Protein AF-A0A919LYV8-F1 (afdb_monomer_lite)

Radius of gyration: 10.83 Å; chains: 1; bounding box: 22×28×24 Å

Structure (mmCIF, N/CA/C/O backbone):
data_AF-A0A919LYV8-F1
#
_entry.id   AF-A0A919LYV8-F1
#
loop_
_atom_site.group_PDB
_atom_site.id
_atom_site.type_symbol
_atom_site.label_atom_id
_atom_site.label_alt_id
_atom_site.label_comp_id
_atom_site.label_asym_id
_atom_site.label_entity_id
_atom_site.label_seq_id
_atom_site.pdbx_PDB_ins_code
_atom_site.Cartn_x
_atom_site.Cartn_y
_atom_site.Cartn_z
_atom_site.occupancy
_atom_site.B_iso_or_equiv
_atom_site.auth_seq_id
_atom_site.auth_comp_id
_atom_site.auth_asym_id
_atom_site.auth_atom_id
_atom_site.pdbx_PDB_model_num
ATOM 1 N N . MET A 1 1 ? 0.970 9.603 -8.813 1.00 81.19 1 MET A N 1
ATOM 2 C CA . MET A 1 1 ? 1.191 9.226 -7.397 1.00 81.19 1 MET A CA 1
ATOM 3 C C . MET A 1 1 ? -0.068 8.507 -6.936 1.00 81.19 1 MET A C 1
ATOM 5 O O . MET A 1 1 ? -1.138 8.897 -7.383 1.00 81.19 1 MET A O 1
ATOM 9 N N . LEU A 1 2 ? 0.031 7.434 -6.158 1.00 88.69 2 LEU A N 1
ATOM 10 C CA . LEU A 1 2 ? -1.133 6.700 -5.645 1.00 88.69 2 LEU A CA 1
ATOM 11 C C . LEU A 1 2 ? -1.355 7.034 -4.176 1.00 88.69 2 LEU A C 1
ATOM 13 O O . LEU A 1 2 ? -0.396 7.319 -3.457 1.00 88.69 2 LEU A O 1
ATOM 17 N N . SER A 1 3 ? -2.608 6.978 -3.739 1.00 89.62 3 SER A N 1
ATOM 18 C CA . SER A 1 3 ? -2.975 7.048 -2.330 1.00 89.62 3 SER A CA 1
ATOM 19 C C . SER A 1 3 ? -3.916 5.919 -1.951 1.00 89.62 3 SER A C 1
ATOM 21 O O . SER A 1 3 ? -4.786 5.551 -2.736 1.00 89.62 3 SER A O 1
ATOM 23 N N . PHE A 1 4 ? -3.754 5.404 -0.740 1.00 89.94 4 PHE A N 1
ATOM 24 C CA . PHE A 1 4 ? -4.675 4.452 -0.131 1.00 89.94 4 PHE A CA 1
ATOM 25 C C . PHE A 1 4 ? -4.606 4.578 1.389 1.00 89.94 4 PHE A C 1
ATOM 27 O O . PHE A 1 4 ? -3.641 5.117 1.937 1.00 89.94 4 PHE A O 1
ATOM 34 N N . SER A 1 5 ? -5.630 4.071 2.061 1.00 89.00 5 SER A N 1
ATOM 35 C CA . SER A 1 5 ? -5.687 3.991 3.515 1.00 89.00 5 SER A CA 1
ATOM 36 C C . SER A 1 5 ? -5.550 2.546 3.978 1.00 89.00 5 SER A C 1
ATOM 38 O O . SER A 1 5 ? -6.135 1.637 3.390 1.00 89.00 5 SER A O 1
ATOM 40 N N . VAL A 1 6 ? -4.778 2.347 5.041 1.00 87.19 6 VAL A N 1
ATOM 41 C CA . VAL A 1 6 ? -4.556 1.055 5.693 1.00 87.19 6 VAL A CA 1
ATOM 42 C C . VAL A 1 6 ? -4.384 1.293 7.191 1.00 87.19 6 VAL A C 1
ATOM 44 O O . VAL A 1 6 ? -3.674 2.218 7.578 1.00 87.19 6 VAL A O 1
ATOM 47 N N . GLU A 1 7 ? -5.072 0.522 8.038 1.00 84.06 7 GLU A N 1
ATOM 48 C CA . GLU A 1 7 ? -4.993 0.653 9.508 1.00 84.06 7 GLU A CA 1
ATOM 49 C C . GLU A 1 7 ? -5.170 2.106 10.020 1.00 84.06 7 GLU A C 1
ATOM 51 O O . GLU A 1 7 ? -4.480 2.564 10.928 1.00 84.06 7 GLU A O 1
ATOM 56 N N . GLY A 1 8 ? -6.068 2.879 9.396 1.00 83.38 8 GLY A N 1
ATOM 57 C CA . GLY A 1 8 ? -6.322 4.283 9.757 1.00 83.38 8 GLY A CA 1
ATOM 58 C C . GLY A 1 8 ? -5.252 5.288 9.305 1.00 83.38 8 GLY A C 1
ATOM 59 O O . GLY A 1 8 ? -5.401 6.484 9.550 1.00 83.38 8 GLY A O 1
ATOM 60 N N . GLN A 1 9 ? -4.202 4.844 8.611 1.00 84.62 9 GLN A N 1
ATOM 61 C CA . GLN A 1 9 ? -3.169 5.696 8.031 1.00 84.62 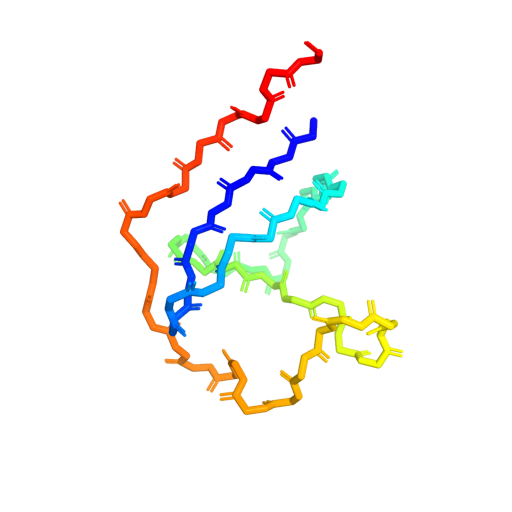9 GLN A CA 1
ATOM 62 C C . GLN A 1 9 ? -3.363 5.844 6.519 1.00 84.62 9 GLN A C 1
ATOM 64 O O . GLN A 1 9 ? -3.473 4.858 5.794 1.00 84.62 9 GLN A O 1
ATOM 69 N N . THR A 1 10 ? -3.349 7.083 6.026 1.00 88.38 10 THR A N 1
ATOM 70 C CA . THR A 1 10 ? -3.329 7.364 4.585 1.00 88.38 10 THR A CA 1
ATOM 71 C C . THR A 1 10 ? -1.889 7.455 4.094 1.00 88.38 10 THR A C 1
ATOM 73 O O . THR A 1 10 ? -1.129 8.324 4.523 1.00 88.38 10 THR A O 1
ATOM 76 N N . LEU A 1 11 ? -1.529 6.586 3.156 1.00 86.56 11 LEU A N 1
ATOM 77 C CA . LEU A 1 11 ? -0.224 6.557 2.509 1.00 86.56 11 LEU A CA 1
ATOM 78 C C . LEU A 1 11 ? -0.312 7.172 1.116 1.00 86.56 11 LEU A C 1
ATOM 80 O O . LEU A 1 11 ? -1.305 7.002 0.409 1.00 86.56 11 LEU A O 1
ATOM 84 N N . ARG A 1 12 ? 0.744 7.886 0.712 1.00 89.06 12 ARG A N 1
ATOM 85 C CA . ARG A 1 12 ? 0.898 8.404 -0.650 1.00 89.06 12 ARG A CA 1
ATOM 86 C C . ARG A 1 12 ? 2.260 8.009 -1.192 1.00 89.06 12 ARG A C 1
ATOM 88 O O . ARG A 1 12 ? 3.279 8.405 -0.635 1.00 89.06 12 ARG A O 1
ATOM 95 N N . LEU A 1 13 ? 2.273 7.233 -2.267 1.00 87.00 13 LEU A N 1
ATOM 96 C CA . LEU A 1 13 ? 3.478 6.586 -2.778 1.00 87.00 13 LEU A CA 1
ATOM 97 C C . LEU A 1 13 ? 3.604 6.755 -4.299 1.00 87.00 13 LEU A C 1
ATOM 99 O O . LEU A 1 13 ? 2.595 6.913 -5.001 1.00 87.00 13 LEU A O 1
ATOM 103 N N . PRO A 1 14 ? 4.834 6.739 -4.841 1.00 85.44 14 PRO A N 1
ATOM 104 C CA . PRO A 1 14 ? 5.034 6.603 -6.277 1.00 85.44 14 PRO A CA 1
ATOM 105 C C . PRO A 1 14 ? 4.471 5.262 -6.775 1.00 85.44 14 PRO A C 1
ATOM 107 O O . PRO A 1 14 ? 4.464 4.270 -6.049 1.00 85.44 14 PRO A O 1
ATOM 110 N N . LEU A 1 15 ? 3.990 5.244 -8.020 1.00 85.06 15 LEU A N 1
ATOM 111 C CA . LEU A 1 15 ? 3.478 4.039 -8.674 1.00 85.06 15 LEU A CA 1
ATOM 112 C C . LEU A 1 15 ? 4.579 3.411 -9.525 1.00 85.06 15 LEU A C 1
ATOM 114 O O . LEU A 1 15 ? 5.187 4.094 -10.346 1.00 85.06 15 LEU A O 1
ATOM 118 N N . VAL A 1 16 ? 4.775 2.107 -9.361 1.00 87.69 16 VAL A N 1
ATOM 119 C CA . VAL A 1 16 ? 5.607 1.277 -10.233 1.00 87.69 16 VAL A CA 1
ATOM 120 C C . VAL A 1 16 ? 4.765 0.085 -10.670 1.00 87.69 16 VAL A C 1
ATOM 122 O O . VAL A 1 16 ? 4.203 -0.612 -9.827 1.00 87.69 16 VAL A O 1
ATOM 125 N N . ILE A 1 17 ? 4.660 -0.137 -11.980 1.00 85.56 17 ILE A N 1
ATOM 126 C CA . ILE A 1 17 ? 4.013 -1.332 -12.527 1.00 85.56 17 ILE A CA 1
ATOM 127 C C . ILE A 1 17 ? 5.047 -2.457 -12.545 1.00 85.56 17 ILE A C 1
ATOM 129 O O . ILE A 1 17 ? 6.156 -2.270 -13.041 1.00 85.56 17 ILE A O 1
ATOM 133 N N . SER A 1 18 ? 4.689 -3.606 -11.979 1.00 87.94 18 SER A N 1
ATOM 134 C CA . SER A 1 18 ? 5.566 -4.770 -11.867 1.00 87.94 18 SER A CA 1
ATOM 135 C C . SER A 1 18 ? 4.824 -6.021 -12.312 1.00 87.94 18 SER A C 1
ATOM 137 O O . SER A 1 18 ? 3.733 -6.296 -11.818 1.00 87.94 18 SER A O 1
ATOM 139 N N . GLU A 1 19 ? 5.437 -6.802 -13.201 1.00 91.31 19 GLU A N 1
ATOM 140 C CA . GLU A 1 19 ? 4.904 -8.100 -13.640 1.00 91.31 19 GLU A CA 1
ATOM 141 C C . GLU A 1 19 ? 4.996 -9.181 -12.549 1.00 91.31 19 GLU A C 1
ATOM 143 O O . GLU A 1 19 ? 4.355 -10.221 -12.647 1.00 91.31 19 GLU A O 1
ATOM 148 N N . GLY A 1 20 ? 5.760 -8.935 -11.478 1.00 90.44 20 GLY A N 1
ATOM 149 C CA . GLY A 1 20 ? 5.876 -9.850 -10.340 1.00 90.44 20 GLY A CA 1
ATOM 150 C C . GLY A 1 20 ? 4.685 -9.823 -9.375 1.00 90.44 20 GLY A C 1
ATOM 151 O O . GLY A 1 20 ? 4.715 -10.528 -8.368 1.00 90.44 20 GLY A O 1
ATOM 152 N N . LEU A 1 21 ? 3.665 -8.998 -9.635 1.00 89.06 21 LEU A N 1
ATOM 153 C CA . LEU A 1 21 ? 2.470 -8.876 -8.800 1.00 89.06 21 LEU A CA 1
ATOM 154 C C . LEU A 1 21 ? 1.265 -9.524 -9.481 1.00 89.06 21 LEU A C 1
ATOM 156 O O . LEU A 1 21 ? 0.973 -9.271 -10.648 1.00 89.06 21 LEU A O 1
ATOM 160 N N . THR A 1 22 ? 0.520 -10.323 -8.719 1.00 90.88 22 THR A N 1
ATOM 161 C CA . THR A 1 22 ? -0.769 -10.849 -9.180 1.00 90.88 22 THR A CA 1
ATOM 162 C C . THR A 1 22 ? -1.822 -9.742 -9.136 1.00 90.88 22 THR A C 1
ATOM 164 O O . THR A 1 22 ? -1.764 -8.843 -8.295 1.00 90.88 22 THR A O 1
ATOM 167 N N . ALA A 1 23 ? -2.820 -9.813 -10.019 1.00 86.19 23 ALA A N 1
ATOM 168 C CA . ALA A 1 23 ? -3.942 -8.880 -10.017 1.00 86.19 23 ALA A CA 1
ATOM 169 C C . ALA A 1 23 ? -4.584 -8.759 -8.620 1.00 86.19 23 ALA A C 1
ATOM 171 O O . ALA A 1 23 ? -4.853 -9.757 -7.952 1.00 86.19 23 ALA A O 1
ATOM 172 N N . GLY A 1 24 ? -4.820 -7.518 -8.186 1.00 86.38 24 GLY A N 1
ATOM 173 C CA . GLY A 1 24 ? -5.354 -7.203 -6.858 1.00 86.38 24 GLY A CA 1
ATOM 174 C C . GLY A 1 24 ? -4.307 -7.113 -5.743 1.00 86.38 24 GLY A C 1
ATOM 175 O O . GLY A 1 24 ? -4.654 -6.709 -4.635 1.00 86.38 24 GLY A O 1
ATOM 176 N N . GLN A 1 25 ? -3.037 -7.438 -6.008 1.00 89.12 25 GLN A N 1
ATOM 177 C CA . GLN A 1 25 ? -1.950 -7.215 -5.057 1.00 89.12 25 GLN A CA 1
ATOM 178 C C . 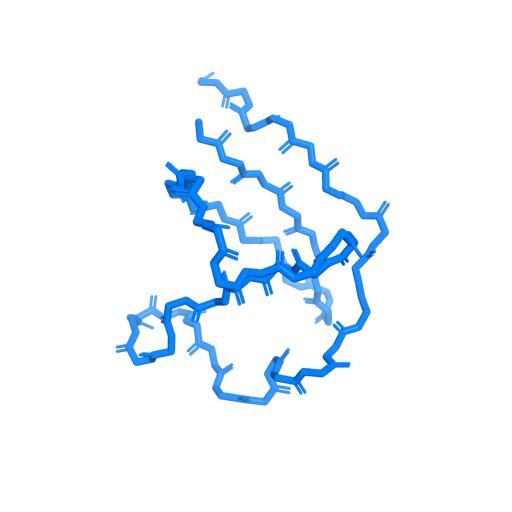GLN A 1 25 ? -1.345 -5.822 -5.221 1.00 89.12 25 GLN A C 1
ATOM 180 O O . GLN A 1 25 ? -1.198 -5.305 -6.327 1.00 89.12 25 GLN A O 1
ATOM 185 N N . VAL A 1 26 ? -0.931 -5.243 -4.097 1.00 88.56 26 VAL A N 1
ATOM 186 C CA . VAL A 1 26 ? -0.130 -4.021 -4.057 1.00 88.56 26 VAL A CA 1
ATOM 187 C C . VAL A 1 26 ? 1.160 -4.332 -3.313 1.00 88.56 26 VAL A C 1
ATOM 189 O O . VAL A 1 26 ? 1.132 -4.772 -2.165 1.00 88.56 26 VAL A O 1
ATOM 192 N N . GLY A 1 27 ? 2.295 -4.122 -3.978 1.00 88.19 27 GLY A N 1
ATOM 193 C CA . GLY A 1 27 ? 3.607 -4.216 -3.347 1.00 88.19 27 GLY A CA 1
ATOM 194 C C . GLY A 1 27 ? 3.909 -2.957 -2.536 1.00 88.19 27 GLY A C 1
ATOM 195 O O . GLY A 1 27 ? 3.764 -1.847 -3.047 1.00 88.19 27 GLY A O 1
ATOM 196 N N . LEU A 1 28 ? 4.348 -3.124 -1.287 1.00 88.06 28 LEU A N 1
ATOM 197 C CA . LEU A 1 28 ? 4.796 -2.021 -0.434 1.00 88.06 28 LEU A CA 1
ATOM 198 C C . LEU A 1 28 ? 6.331 -1.956 -0.392 1.00 88.06 28 LEU A C 1
ATOM 200 O O . LEU A 1 28 ? 6.979 -3.000 -0.280 1.00 88.06 28 LEU A O 1
ATOM 204 N N . PRO A 1 29 ? 6.937 -0.754 -0.440 1.00 83.19 29 PRO A N 1
ATOM 205 C CA . PRO A 1 29 ? 8.382 -0.584 -0.324 1.00 83.19 29 PRO A CA 1
ATOM 206 C C . PRO A 1 29 ? 8.812 -0.673 1.147 1.00 83.19 29 PRO A C 1
ATOM 208 O O . PRO A 1 29 ? 9.021 0.328 1.836 1.00 83.19 29 PRO A O 1
ATOM 211 N N . MET A 1 30 ? 8.903 -1.902 1.642 1.00 82.62 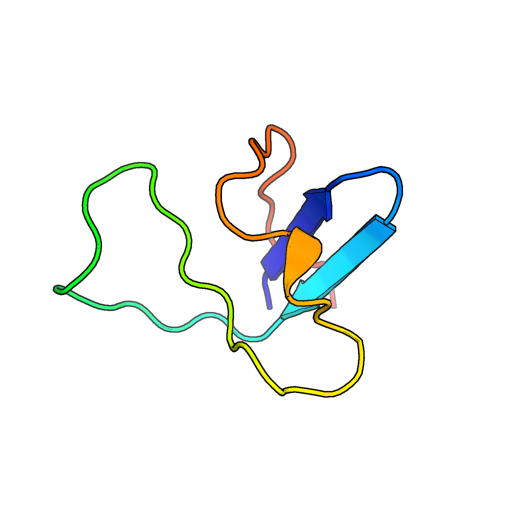30 MET A N 1
ATOM 212 C CA . MET A 1 30 ? 9.274 -2.204 3.022 1.00 82.62 30 MET A CA 1
ATOM 213 C C . MET A 1 30 ? 10.651 -1.621 3.359 1.00 82.62 30 MET A C 1
ATOM 215 O O . MET A 1 30 ? 11.605 -1.791 2.604 1.00 82.62 30 MET A O 1
ATOM 219 N N . GLY A 1 31 ? 10.753 -0.935 4.500 1.00 77.44 31 GLY A N 1
ATOM 220 C CA . GLY A 1 31 ? 11.987 -0.272 4.935 1.00 77.44 31 GLY A CA 1
ATOM 221 C C . GLY A 1 31 ? 12.112 1.198 4.517 1.00 77.44 31 GLY A C 1
ATOM 222 O O . GLY A 1 31 ? 13.028 1.870 4.990 1.00 77.44 31 GLY A O 1
ATOM 223 N N . MET A 1 32 ? 11.189 1.738 3.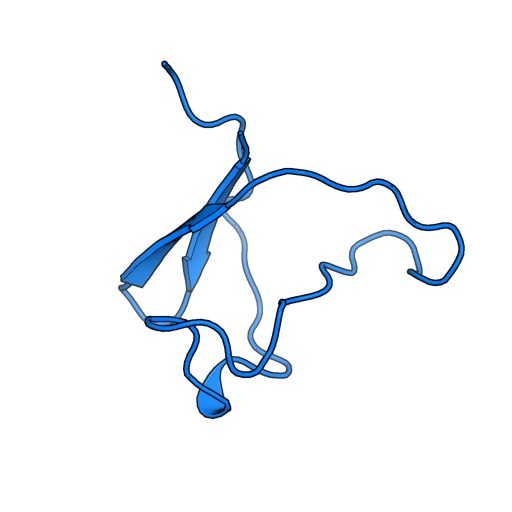708 1.00 79.56 32 MET A N 1
ATOM 224 C CA . MET A 1 32 ? 11.070 3.192 3.556 1.00 79.56 32 MET A CA 1
ATOM 225 C C . MET A 1 32 ? 10.501 3.833 4.835 1.00 79.56 32 MET A C 1
ATOM 227 O O . MET A 1 32 ? 9.594 3.268 5.456 1.00 79.56 32 MET A O 1
ATOM 231 N N . PRO A 1 33 ? 10.969 5.035 5.223 1.00 75.25 33 PRO A N 1
ATOM 232 C CA . PRO A 1 33 ? 10.396 5.775 6.343 1.00 75.25 33 PRO A CA 1
ATOM 233 C C . PRO A 1 33 ? 8.879 5.945 6.189 1.00 75.25 33 PRO A C 1
ATOM 235 O O . PRO A 1 33 ? 8.401 6.377 5.143 1.00 75.25 33 PRO A O 1
ATOM 238 N N . GLY A 1 34 ? 8.123 5.602 7.234 1.00 77.06 34 GLY A N 1
ATOM 239 C CA . GLY A 1 34 ? 6.658 5.684 7.237 1.00 77.06 34 GLY A CA 1
ATOM 240 C C . GLY A 1 34 ? 5.924 4.439 6.725 1.00 77.06 34 GLY A C 1
ATOM 241 O O . GLY A 1 34 ? 4.707 4.391 6.849 1.00 77.06 34 GLY A O 1
ATOM 242 N N . ILE A 1 35 ? 6.626 3.416 6.218 1.00 82.62 35 ILE A N 1
ATOM 243 C CA . ILE A 1 35 ? 6.026 2.132 5.819 1.00 82.62 35 ILE A CA 1
ATOM 244 C C . ILE A 1 35 ? 6.373 1.071 6.860 1.00 82.62 35 ILE A C 1
ATOM 246 O O . ILE A 1 35 ? 7.444 0.463 6.838 1.00 82.62 35 ILE A O 1
ATOM 250 N N . ALA A 1 36 ? 5.465 0.884 7.818 1.00 80.50 36 ALA A N 1
ATOM 251 C CA . ALA A 1 36 ? 5.664 -0.052 8.914 1.00 80.50 36 ALA A CA 1
ATOM 252 C C . ALA A 1 36 ? 5.542 -1.510 8.428 1.00 80.50 36 ALA A C 1
ATOM 254 O O . ALA A 1 36 ? 4.602 -1.827 7.694 1.00 80.50 36 ALA A O 1
ATOM 255 N N . PRO A 1 37 ? 6.415 -2.433 8.882 1.00 78.81 37 PRO A N 1
ATOM 256 C CA . PRO A 1 37 ? 6.359 -3.813 8.415 1.00 78.81 37 PRO A CA 1
ATOM 257 C C . PRO A 1 37 ? 5.042 -4.548 8.698 1.00 78.81 37 PRO A C 1
ATOM 259 O O . PRO A 1 37 ? 4.671 -5.475 7.976 1.00 78.81 37 PRO A O 1
ATOM 262 N N . VAL A 1 38 ? 4.325 -4.096 9.730 1.00 81.75 38 VAL A N 1
ATOM 263 C CA . VAL A 1 38 ? 3.017 -4.610 10.159 1.00 81.75 38 VAL A CA 1
ATOM 264 C C . VAL A 1 38 ? 1.927 -4.491 9.086 1.00 81.75 38 VAL A C 1
ATOM 266 O O . VAL A 1 38 ? 0.940 -5.207 9.154 1.00 81.75 38 VAL A O 1
ATOM 269 N N . LEU A 1 39 ? 2.117 -3.645 8.069 1.00 82.81 39 LEU A N 1
ATOM 270 C CA . LEU A 1 39 ? 1.163 -3.466 6.968 1.00 82.81 39 LEU A CA 1
ATOM 271 C C . LEU A 1 39 ? 1.162 -4.635 5.963 1.00 82.81 39 LEU A C 1
ATOM 273 O O . LEU A 1 39 ? 0.359 -4.666 5.030 1.00 82.81 39 LEU A O 1
ATOM 277 N N . THR A 1 40 ? 2.078 -5.597 6.114 1.00 84.50 40 THR A N 1
ATOM 278 C CA . THR A 1 40 ? 2.150 -6.774 5.240 1.00 84.50 40 THR A CA 1
ATOM 279 C C . THR A 1 40 ? 0.902 -7.636 5.401 1.00 84.50 40 THR A C 1
AT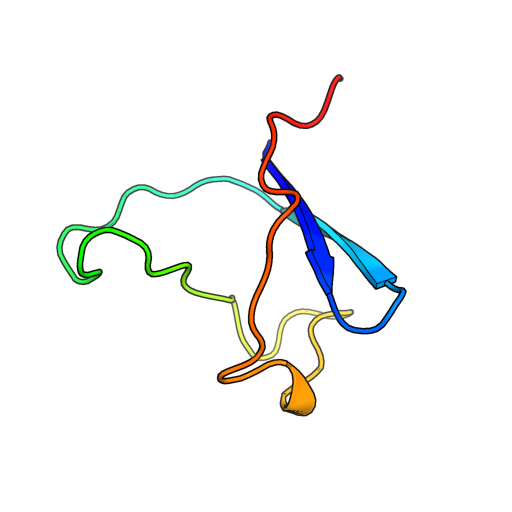OM 281 O O . THR A 1 40 ? 0.582 -8.081 6.499 1.00 84.50 40 THR A O 1
ATOM 284 N N . GLY A 1 41 ? 0.222 -7.920 4.289 1.00 85.19 41 GLY A N 1
ATOM 285 C CA . GLY A 1 41 ? -0.995 -8.735 4.281 1.00 85.19 41 GLY A CA 1
ATOM 286 C C . GLY A 1 41 ? -2.266 -7.978 4.677 1.00 85.19 41 GLY A C 1
AT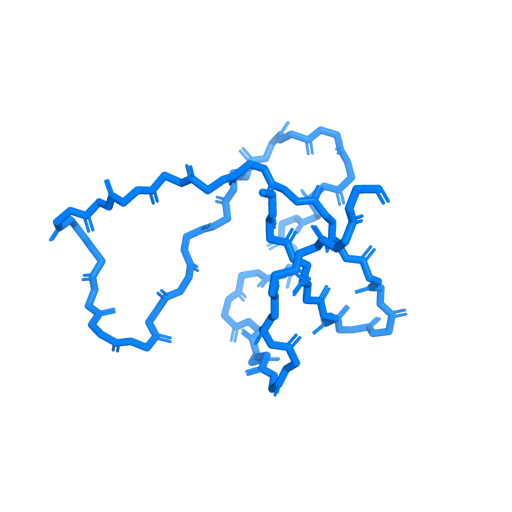OM 287 O O . GLY A 1 41 ? -3.347 -8.565 4.635 1.00 85.19 41 GLY A O 1
ATOM 288 N N . SER A 1 42 ? -2.170 -6.687 5.009 1.00 87.88 42 SER A N 1
ATOM 289 C CA . SER A 1 42 ? -3.341 -5.844 5.241 1.00 87.88 42 SER A CA 1
ATOM 290 C C . SER A 1 42 ? -4.178 -5.701 3.970 1.00 87.88 42 SER A C 1
ATOM 292 O O . SER A 1 42 ? -3.660 -5.604 2.855 1.00 87.88 42 SER A O 1
ATOM 294 N N . ARG A 1 43 ? -5.501 -5.655 4.143 1.00 88.31 43 ARG A N 1
ATOM 295 C CA . ARG A 1 43 ? -6.439 -5.383 3.053 1.00 88.31 43 ARG A CA 1
ATOM 296 C C . ARG A 1 43 ? -6.647 -3.879 2.919 1.00 88.31 43 ARG A C 1
ATOM 298 O O . ARG A 1 43 ? -6.789 -3.184 3.917 1.00 88.31 43 ARG A O 1
ATOM 305 N N . ILE A 1 44 ? -6.706 -3.409 1.679 1.00 88.56 44 ILE A N 1
ATOM 306 C CA . ILE A 1 44 ? -7.024 -2.022 1.343 1.00 88.56 44 ILE A CA 1
ATOM 307 C C . ILE A 1 44 ? -8.245 -1.984 0.422 1.00 88.56 44 ILE A C 1
ATOM 309 O O . ILE A 1 44 ? -8.396 -2.834 -0.456 1.00 88.56 44 ILE A O 1
ATOM 313 N N . ASP A 1 45 ? -9.110 -0.999 0.624 1.00 86.81 45 ASP A N 1
ATOM 314 C CA . ASP A 1 45 ? -10.348 -0.784 -0.145 1.00 86.81 45 ASP A CA 1
ATOM 315 C C . ASP A 1 45 ? -10.411 0.601 -0.814 1.00 86.81 45 ASP A C 1
ATOM 317 O O . ASP A 1 45 ? -11.311 0.875 -1.603 1.00 86.81 45 ASP A O 1
ATOM 321 N N . SER A 1 46 ? -9.416 1.454 -0.560 1.00 87.38 46 SER A N 1
ATOM 322 C CA . SER A 1 46 ? -9.413 2.881 -0.913 1.00 87.38 46 SER A CA 1
ATOM 323 C C . SER A 1 46 ? -8.310 3.270 -1.905 1.00 87.38 46 SER A C 1
ATOM 325 O O . SER A 1 46 ? -7.807 4.394 -1.879 1.00 87.38 46 SER A O 1
ATOM 327 N N . LEU A 1 47 ? -7.887 2.340 -2.769 1.00 88.44 47 LEU A N 1
ATOM 328 C CA . LEU A 1 47 ? -6.838 2.619 -3.750 1.00 88.44 47 LEU A CA 1
ATOM 329 C C . LEU A 1 47 ? -7.329 3.628 -4.796 1.00 88.44 47 LEU A C 1
ATOM 331 O O . LEU A 1 47 ? -8.275 3.363 -5.534 1.00 88.44 47 LEU A O 1
ATOM 335 N N . GLN A 1 48 ? -6.657 4.774 -4.874 1.00 88.31 48 GLN A N 1
ATOM 336 C CA . GLN A 1 48 ? -7.020 5.865 -5.774 1.00 88.31 48 GLN A CA 1
ATOM 337 C C . GLN A 1 48 ? -5.786 6.642 -6.248 1.00 88.31 48 GLN A C 1
ATOM 339 O O . GLN A 1 48 ? -4.719 6.613 -5.625 1.00 88.31 48 GLN A O 1
ATOM 344 N N . GLU A 1 49 ? -5.936 7.394 -7.335 1.00 85.25 49 GLU A N 1
ATOM 345 C CA . GLU A 1 49 ? -4.928 8.368 -7.747 1.00 85.25 49 GLU A CA 1
ATOM 346 C C . GLU A 1 49 ? -4.806 9.479 -6.696 1.00 85.25 49 GLU A C 1
ATOM 348 O O . GLU A 1 49 ? -5.793 10.083 -6.271 1.00 85.25 49 GLU A O 1
ATOM 353 N N . ALA A 1 50 ? -3.579 9.765 -6.265 1.00 78.38 50 ALA A N 1
ATOM 354 C CA . ALA A 1 50 ? -3.321 10.909 -5.409 1.00 78.38 50 ALA A CA 1
ATOM 355 C C . ALA A 1 50 ? -3.390 12.177 -6.268 1.00 78.38 50 ALA A C 1
ATOM 357 O O . ALA A 1 50 ? -2.571 12.360 -7.172 1.00 78.38 50 ALA A O 1
ATOM 358 N N . LYS A 1 51 ? -4.358 13.054 -5.974 1.00 71.75 51 LYS A N 1
ATOM 359 C CA . LYS A 1 51 ? -4.403 14.405 -6.547 1.00 71.75 51 LYS A CA 1
ATOM 360 C C . LYS A 1 51 ? -3.120 15.167 -6.186 1.00 71.75 51 LYS A C 1
ATOM 362 O O . LYS A 1 51 ? -2.684 15.100 -5.031 1.00 71.75 51 LYS A O 1
ATOM 367 N N . ALA A 1 52 ? -2.551 15.831 -7.195 1.00 59.66 52 ALA A N 1
ATOM 368 C CA . ALA A 1 52 ? -1.413 16.741 -7.072 1.00 59.66 52 ALA A CA 1
ATOM 369 C C . ALA A 1 52 ? -1.762 17.971 -6.225 1.00 59.66 52 ALA A C 1
ATOM 371 O O . ALA A 1 52 ? -2.939 18.403 -6.283 1.00 59.66 52 ALA A O 1
#

Foldseek 3Di:
DKWWDFPNDIDDDDDDDDPPDDPPDDDDPPPPPPDDPVCPPTDTDGIDDDDD

pLDDT: mean 84.82, std 5.51, range [59.66, 91.31]

Organism: Klebsiella pneumoniae (NCBI:txid573)

Secondary structure (DSSP, 8-state):
-EEEEETTEEEEE-----TTS-TT-----TTSTT--GGGTT---S--EEPP-

Sequence (52 aa):
MLSFSVEGQTLRLPLVISEGLTAGQVGLPMGMPGIAPVLTGSRIDSLQEAKA